Protein AF-A0ABD1XTJ6-F1 (afdb_monomer_lite)

pLDDT: mean 75.15, std 15.44, range [37.59, 91.5]

Foldseek 3Di:
DDPDPPDPVVVPPDDDPPPCPVVVVVVVVVVVLVPDDPVVNVVVVVVVVVPDDDPDDDDDPVRVVVVCCVVPVVVVPD

InterPro domains:
  IPR021475 Plasticity-Associated Neural Transcript Short/Early meiotic induction protein 1-like [PF11326] (6-68)
  IPR021475 Plasticity-Associated Neural Transcript Short/Early meiotic induction protein 1-like [PTHR28052] (3-77)

Structure (mmCIF, N/CA/C/O backbone):
data_AF-A0ABD1XTJ6-F1
#
_entry.id   AF-A0ABD1XTJ6-F1
#
loop_
_atom_site.group_PDB
_atom_site.id
_atom_site.type_symbol
_atom_site.label_atom_id
_atom_site.label_alt_id
_atom_site.label_comp_id
_atom_site.label_asym_id
_atom_site.label_entity_id
_atom_site.label_seq_id
_atom_site.pdbx_PDB_ins_code
_atom_site.Cartn_x
_atom_site.Cartn_y
_atom_site.Cartn_z
_atom_site.occupancy
_atom_site.B_iso_or_equiv
_atom_site.auth_seq_id
_atom_site.auth_comp_id
_atom_site.auth_asym_id
_atom_site.auth_atom_id
_atom_site.pdbx_PDB_model_num
ATOM 1 N N . MET A 1 1 ? 32.294 29.858 14.619 1.00 37.59 1 MET A N 1
ATOM 2 C CA . MET A 1 1 ? 30.884 29.448 14.436 1.00 37.59 1 MET A CA 1
ATOM 3 C C . MET A 1 1 ? 30.479 29.708 12.992 1.00 37.59 1 MET A C 1
ATOM 5 O O . MET A 1 1 ? 30.211 30.847 12.642 1.00 37.59 1 MET A O 1
ATOM 9 N N . ARG A 1 2 ? 30.500 28.686 12.129 1.00 42.53 2 ARG A N 1
ATOM 10 C CA . ARG A 1 2 ? 29.857 28.760 10.811 1.00 42.53 2 ARG A CA 1
ATOM 11 C C . ARG A 1 2 ? 28.534 28.019 10.927 1.00 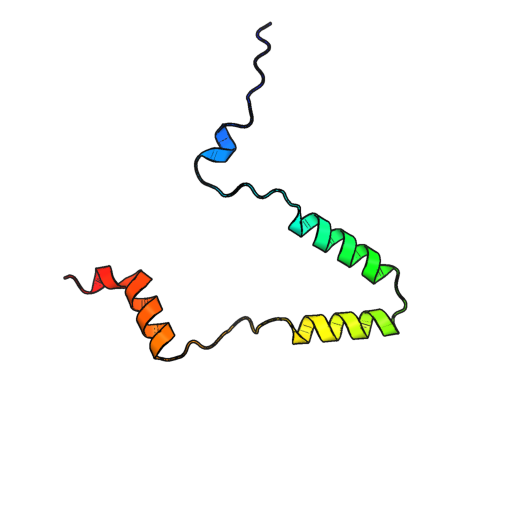42.53 2 ARG A C 1
ATOM 13 O O . ARG A 1 2 ? 28.491 26.800 10.840 1.00 42.53 2 ARG A O 1
ATOM 20 N N . SER A 1 3 ? 27.491 28.788 11.222 1.00 50.41 3 SER A N 1
ATOM 21 C CA . SER A 1 3 ? 26.116 28.357 11.015 1.00 50.41 3 SER A CA 1
ATOM 22 C C . SER A 1 3 ? 25.931 28.210 9.508 1.00 50.41 3 SER A C 1
ATOM 24 O O . SER A 1 3 ? 26.023 29.185 8.766 1.00 50.41 3 SER A O 1
ATOM 26 N N . GLY A 1 4 ? 25.798 26.973 9.054 1.00 45.84 4 GLY A N 1
ATOM 27 C CA . GLY A 1 4 ? 25.602 26.626 7.658 1.00 45.84 4 GLY A CA 1
ATOM 28 C C . GLY A 1 4 ? 24.632 25.469 7.628 1.00 45.84 4 GLY A C 1
ATOM 29 O O . GLY A 1 4 ? 25.049 24.317 7.622 1.00 45.84 4 GLY A O 1
ATOM 30 N N . PHE A 1 5 ? 23.342 25.792 7.694 1.00 54.88 5 PHE A N 1
ATOM 31 C CA . PHE A 1 5 ? 22.259 24.856 7.440 1.00 54.88 5 PHE A CA 1
ATOM 32 C C . PHE A 1 5 ? 22.560 24.117 6.133 1.00 54.88 5 PHE A C 1
ATOM 34 O O . PHE A 1 5 ? 22.490 24.708 5.052 1.00 54.88 5 PHE A O 1
ATOM 41 N N . ALA A 1 6 ? 22.922 22.838 6.232 1.00 51.12 6 ALA A N 1
ATOM 42 C CA . ALA A 1 6 ? 22.943 21.941 5.091 1.00 51.12 6 ALA A CA 1
ATOM 43 C C . ALA A 1 6 ? 21.497 21.847 4.595 1.00 51.12 6 ALA A C 1
ATOM 45 O O . ALA A 1 6 ? 20.654 21.156 5.162 1.00 51.12 6 ALA A O 1
ATOM 46 N N . THR A 1 7 ? 21.178 22.674 3.604 1.00 48.00 7 THR A N 1
ATOM 47 C CA . THR A 1 7 ? 19.866 22.707 2.972 1.00 48.00 7 THR A CA 1
ATOM 48 C C . THR A 1 7 ? 19.619 21.365 2.287 1.00 48.00 7 THR A C 1
ATOM 50 O O . THR A 1 7 ? 20.546 20.746 1.772 1.00 48.00 7 THR A O 1
ATOM 53 N N . ILE A 1 8 ? 18.347 20.964 2.271 1.00 57.47 8 ILE A N 1
ATOM 54 C CA . ILE A 1 8 ? 17.664 19.799 1.659 1.00 57.47 8 ILE A CA 1
ATOM 55 C C . ILE A 1 8 ? 18.040 19.488 0.180 1.00 57.47 8 ILE A C 1
ATOM 57 O O . ILE A 1 8 ? 17.396 18.707 -0.508 1.00 57.47 8 ILE A O 1
ATOM 61 N N . LYS A 1 9 ? 19.109 20.062 -0.363 1.00 46.28 9 LYS A N 1
ATOM 62 C CA . LYS A 1 9 ? 19.445 20.026 -1.786 1.00 46.28 9 LYS A CA 1
ATOM 63 C C . LYS A 1 9 ? 20.065 18.719 -2.285 1.00 46.28 9 LYS A C 1
ATOM 65 O O . LYS A 1 9 ? 20.095 18.531 -3.494 1.00 46.28 9 LYS A O 1
ATOM 70 N N . GLN A 1 10 ? 20.513 17.803 -1.420 1.00 45.81 10 GLN A N 1
ATOM 71 C CA . GLN A 1 10 ? 20.994 16.487 -1.881 1.00 45.81 10 GLN A CA 1
ATOM 72 C C . GLN A 1 10 ? 19.873 15.468 -2.152 1.00 45.81 10 GLN A C 1
ATOM 74 O O . GLN A 1 10 ? 20.137 14.473 -2.815 1.00 45.81 10 GLN A O 1
ATOM 79 N N . TYR A 1 11 ? 18.627 15.732 -1.738 1.00 51.06 11 TYR A N 1
ATOM 80 C CA . TYR A 1 11 ? 17.486 14.851 -2.040 1.00 51.06 11 TYR A CA 1
ATOM 81 C C . TYR A 1 11 ? 16.962 14.978 -3.479 1.00 51.06 11 TYR A C 1
ATOM 83 O O . TYR A 1 11 ? 16.231 14.112 -3.937 1.00 51.06 11 TYR A O 1
ATOM 91 N N . TYR A 1 12 ? 17.337 16.034 -4.204 1.00 48.41 12 TYR A N 1
ATOM 92 C CA . TYR A 1 12 ? 16.786 16.337 -5.531 1.00 48.41 12 TYR A CA 1
ATOM 93 C C . TYR A 1 12 ? 17.629 15.820 -6.700 1.00 48.41 12 TYR A C 1
ATOM 95 O O . TYR A 1 12 ? 17.352 16.171 -7.843 1.00 48.41 12 TYR A O 1
ATOM 103 N N . ARG A 1 13 ? 18.688 15.039 -6.447 1.00 52.78 13 ARG A N 1
ATOM 104 C CA . ARG A 1 13 ? 19.572 14.613 -7.537 1.00 52.78 13 ARG A CA 1
ATOM 105 C C . ARG A 1 13 ? 19.012 13.436 -8.339 1.00 52.78 13 ARG A C 1
ATOM 107 O O . ARG A 1 13 ? 19.256 13.423 -9.534 1.00 52.78 13 ARG A O 1
ATOM 114 N N . GLU A 1 14 ? 18.257 12.512 -7.730 1.00 53.81 14 GLU A N 1
ATOM 115 C CA . GLU A 1 14 ? 17.819 11.265 -8.399 1.00 53.81 14 GLU A CA 1
ATOM 116 C C . GLU A 1 14 ? 16.492 10.658 -7.876 1.00 53.81 14 GLU A C 1
ATOM 118 O O . GLU A 1 14 ? 16.335 9.441 -7.857 1.00 53.81 14 GLU A O 1
ATOM 123 N N . GLY A 1 15 ? 15.503 11.447 -7.437 1.00 57.19 15 GLY A N 1
ATOM 124 C CA . GLY A 1 15 ? 14.236 10.846 -6.992 1.00 57.19 15 GLY A CA 1
ATOM 125 C C . GLY A 1 15 ? 13.061 11.805 -6.860 1.00 57.19 15 GLY A C 1
ATOM 126 O O . GLY A 1 15 ? 13.228 12.979 -6.529 1.00 57.19 15 GLY A O 1
ATOM 127 N N . GLU A 1 16 ? 11.863 11.281 -7.122 1.00 60.75 16 GLU A N 1
ATOM 128 C CA . GLU A 1 16 ? 10.596 11.942 -6.820 1.00 60.75 16 GLU A CA 1
ATOM 129 C C . GLU A 1 16 ? 10.501 12.200 -5.303 1.00 60.75 16 GLU A C 1
ATOM 131 O O . GLU A 1 16 ? 10.851 11.344 -4.488 1.00 60.75 16 GLU A O 1
ATOM 136 N N . PHE A 1 17 ? 10.072 13.399 -4.900 1.00 62.25 17 PHE A N 1
ATOM 137 C CA . PHE A 1 17 ? 9.949 13.760 -3.486 1.00 62.25 17 PHE A CA 1
ATOM 138 C C . PHE A 1 17 ? 8.767 13.012 -2.851 1.00 62.25 17 PHE A C 1
ATOM 140 O O . PHE A 1 17 ? 7.627 13.482 -2.898 1.00 62.25 17 PHE A O 1
ATOM 147 N N . ASP A 1 18 ? 9.031 11.857 -2.232 1.00 66.19 18 ASP A N 1
ATOM 148 C CA . ASP A 1 18 ? 8.025 11.159 -1.431 1.00 66.19 18 ASP A CA 1
ATOM 149 C C . ASP A 1 18 ? 7.718 11.975 -0.168 1.00 66.19 18 ASP A C 1
ATOM 151 O O . ASP A 1 18 ? 8.483 12.046 0.793 1.00 66.19 18 ASP A O 1
ATOM 155 N N . SER A 1 19 ? 6.562 12.632 -0.190 1.00 77.81 19 SER A N 1
ATOM 156 C CA . SER A 1 19 ? 6.070 13.449 0.920 1.00 77.81 19 SER A CA 1
ATOM 157 C C . SER A 1 19 ? 5.463 12.629 2.065 1.00 77.81 19 SER A C 1
ATOM 159 O O . SER A 1 19 ? 4.872 13.208 2.980 1.00 77.81 19 SER A O 1
ATOM 161 N N . CYS A 1 20 ? 5.520 11.295 1.998 1.00 77.44 20 CYS A N 1
ATOM 162 C CA . CYS A 1 20 ? 4.876 10.353 2.914 1.00 77.44 20 CYS A CA 1
ATOM 163 C C . CYS A 1 20 ? 3.357 10.562 3.073 1.00 77.44 20 CYS A C 1
ATOM 165 O O . CYS A 1 20 ? 2.733 9.912 3.911 1.00 77.44 20 CYS A O 1
ATOM 167 N N . LYS A 1 21 ? 2.722 11.451 2.294 1.00 82.06 21 LYS A N 1
ATOM 168 C CA . LYS A 1 21 ? 1.297 11.796 2.434 1.00 82.06 21 LYS A CA 1
ATOM 169 C C . LYS A 1 21 ? 0.405 10.572 2.247 1.00 82.06 21 LYS A C 1
ATOM 171 O O . LYS A 1 21 ? -0.516 10.374 3.033 1.00 82.06 21 LYS A O 1
ATOM 176 N N . GLY A 1 22 ? 0.720 9.721 1.268 1.00 82.75 22 GLY A N 1
ATOM 177 C CA . GLY A 1 22 ? 0.019 8.450 1.063 1.00 82.75 22 GLY A CA 1
ATOM 178 C C . GLY A 1 22 ? 0.137 7.525 2.277 1.00 82.75 22 GLY A C 1
ATOM 179 O O . GLY A 1 22 ? -0.868 7.017 2.767 1.00 82.75 22 GLY A O 1
ATOM 180 N N . LYS A 1 23 ? 1.342 7.401 2.846 1.00 85.12 23 LYS A N 1
ATOM 181 C CA . LYS A 1 23 ? 1.597 6.594 4.051 1.00 85.12 23 LYS A CA 1
ATOM 182 C C . LYS A 1 23 ? 0.856 7.106 5.284 1.00 85.12 23 LYS A C 1
ATOM 184 O O . LYS A 1 23 ? 0.333 6.309 6.061 1.00 85.12 23 LYS A O 1
ATOM 189 N N . TRP A 1 24 ? 0.737 8.422 5.441 1.00 87.94 24 TRP A N 1
ATOM 190 C CA . TRP A 1 24 ? -0.079 9.018 6.500 1.00 87.94 24 TRP A CA 1
ATOM 191 C C . TRP A 1 24 ? -1.563 8.680 6.349 1.00 87.94 24 TRP A C 1
ATOM 193 O O . TRP A 1 24 ? -2.212 8.320 7.332 1.00 87.94 24 TRP A O 1
ATOM 203 N N . VAL A 1 25 ? -2.098 8.737 5.128 1.00 89.62 25 VAL A N 1
ATOM 204 C CA . VAL A 1 25 ? -3.490 8.351 4.850 1.00 89.62 25 VAL A CA 1
ATOM 205 C C . VAL A 1 25 ? -3.724 6.867 5.152 1.00 89.62 25 VAL A C 1
ATOM 207 O O . VAL A 1 25 ? -4.708 6.531 5.813 1.00 89.62 25 VAL A O 1
ATOM 210 N N . GLU A 1 26 ? -2.807 5.982 4.745 1.00 88.69 26 GLU A N 1
ATOM 211 C CA . GLU A 1 26 ? -2.863 4.545 5.060 1.00 88.69 26 GLU A CA 1
ATOM 212 C C . GLU A 1 26 ? -2.895 4.294 6.578 1.00 88.69 26 GLU A C 1
ATOM 214 O O . GLU A 1 26 ? -3.714 3.508 7.066 1.00 88.69 26 GLU A O 1
ATOM 219 N N . LEU A 1 27 ? -2.056 5.002 7.341 1.00 90.75 27 LEU A N 1
ATOM 220 C CA . LEU A 1 27 ? -1.992 4.889 8.798 1.00 90.75 27 LEU A CA 1
ATOM 221 C C . LEU A 1 27 ? -3.309 5.306 9.466 1.00 90.75 27 LEU A C 1
ATOM 223 O O . LEU A 1 27 ? -3.868 4.543 10.257 1.00 90.75 27 LEU A O 1
ATOM 227 N N . PHE A 1 28 ? -3.837 6.487 9.134 1.00 90.88 28 PHE A N 1
ATOM 228 C CA . PHE A 1 28 ? -5.114 6.958 9.683 1.00 90.88 28 PHE A CA 1
ATOM 229 C C . PHE A 1 28 ? -6.281 6.049 9.283 1.00 90.88 28 PHE A C 1
ATOM 231 O O . PHE A 1 28 ? -7.160 5.760 10.100 1.00 90.88 28 PHE A O 1
ATOM 238 N N . SER A 1 29 ? -6.267 5.529 8.054 1.00 87.56 29 SER A N 1
ATOM 239 C CA . SER A 1 29 ? -7.238 4.533 7.604 1.00 87.56 29 SER A CA 1
ATOM 240 C C . SER A 1 29 ? -7.186 3.264 8.461 1.00 87.56 29 SER A C 1
ATOM 242 O O . SER A 1 29 ? -8.226 2.759 8.876 1.00 87.56 29 SER A O 1
ATOM 244 N N . CYS A 1 30 ? -5.992 2.770 8.794 1.00 89.31 30 CYS A N 1
ATOM 245 C CA . CYS A 1 30 ? -5.827 1.591 9.646 1.00 89.31 30 CYS A CA 1
ATOM 246 C C . CYS A 1 30 ? -6.334 1.831 11.076 1.00 89.31 30 CYS A C 1
ATOM 248 O O . CYS A 1 30 ? -7.080 1.013 11.618 1.00 89.31 30 CYS A O 1
ATOM 250 N N . ILE A 1 31 ? -5.982 2.973 11.672 1.00 91.50 31 ILE A N 1
ATOM 251 C CA . ILE A 1 31 ? -6.421 3.335 13.026 1.00 91.50 31 ILE A CA 1
ATOM 252 C C . ILE A 1 31 ? -7.949 3.451 13.078 1.00 91.50 31 ILE A C 1
ATOM 254 O O . ILE A 1 31 ? -8.575 2.852 13.949 1.00 91.50 31 ILE A O 1
ATOM 258 N N . SER A 1 32 ? -8.557 4.148 12.113 1.00 87.81 32 SER A N 1
ATOM 259 C CA . SER A 1 32 ? -10.019 4.295 12.040 1.00 87.81 32 SER A CA 1
ATOM 260 C C . SER A 1 32 ? -10.752 2.973 11.792 1.00 87.81 32 SER A C 1
ATOM 262 O O . SER A 1 32 ? -11.884 2.806 12.240 1.00 87.81 32 SER A O 1
ATOM 264 N N . LEU A 1 33 ? -10.121 2.012 11.111 1.00 88.44 33 LEU A N 1
ATOM 265 C CA . LEU A 1 33 ? -10.686 0.679 10.921 1.00 88.44 33 LEU A CA 1
ATOM 266 C C . LEU A 1 33 ? -10.691 -0.114 12.235 1.00 88.44 33 LEU A C 1
ATOM 268 O O . LEU A 1 33 ? -11.661 -0.805 12.524 1.00 88.44 33 LEU A O 1
ATOM 272 N N . LYS A 1 34 ? -9.652 0.024 13.066 1.00 84.19 34 LYS A N 1
ATOM 273 C CA . LYS A 1 34 ? -9.584 -0.651 14.373 1.00 84.19 34 LYS A CA 1
ATOM 274 C C . LYS A 1 34 ? -10.607 -0.148 15.390 1.00 84.19 34 LYS A C 1
ATOM 276 O O . LYS A 1 34 ? -10.905 -0.871 16.334 1.00 84.19 34 LYS A O 1
ATOM 281 N N . THR A 1 35 ? -11.137 1.061 15.218 1.00 89.19 35 THR A N 1
ATOM 282 C CA . THR A 1 35 ? -12.147 1.632 16.122 1.00 89.19 35 THR A CA 1
ATOM 283 C C . THR A 1 35 ? -13.586 1.301 15.718 1.00 89.19 35 THR A C 1
ATOM 285 O O . THR A 1 35 ? -14.514 1.748 16.387 1.00 89.19 35 THR A O 1
ATOM 288 N N . ARG A 1 36 ? -13.799 0.554 14.627 1.00 88.81 36 ARG A N 1
ATOM 289 C CA . ARG A 1 36 ? -15.130 0.176 14.127 1.00 88.81 36 ARG A CA 1
ATOM 290 C C . ARG A 1 36 ? -15.607 -1.177 14.666 1.00 88.81 36 ARG A C 1
ATOM 292 O O . ARG A 1 36 ? -14.783 -2.015 15.036 1.00 88.81 36 ARG A O 1
ATOM 299 N N . PRO A 1 37 ? -16.931 -1.423 14.681 1.00 88.19 37 PRO A N 1
ATOM 300 C CA . PRO A 1 37 ? -17.477 -2.736 15.009 1.00 88.19 37 PRO A CA 1
ATOM 301 C C . PRO A 1 37 ? -17.041 -3.799 13.988 1.00 88.19 37 PRO A C 1
ATOM 303 O O . PRO A 1 37 ? -16.894 -3.518 12.797 1.00 88.19 37 PRO A O 1
ATOM 306 N N . ALA A 1 38 ? -16.867 -5.040 14.453 1.00 85.44 38 ALA A N 1
ATOM 307 C CA . ALA A 1 38 ? -16.302 -6.138 13.660 1.00 85.44 38 ALA A CA 1
ATOM 308 C C . ALA A 1 38 ? -17.056 -6.410 12.342 1.00 85.44 38 ALA A C 1
ATOM 310 O O . ALA A 1 38 ? -16.427 -6.690 11.324 1.00 85.44 38 ALA A O 1
ATOM 311 N N . SER A 1 39 ? -18.384 -6.253 12.333 1.00 84.12 39 SER A N 1
ATOM 312 C CA . SER A 1 39 ? -19.224 -6.431 11.141 1.00 84.12 39 SER A CA 1
ATOM 313 C C . SER A 1 39 ? -18.903 -5.436 10.019 1.00 84.12 39 SER A C 1
ATOM 315 O O . SER A 1 39 ? -18.881 -5.807 8.847 1.00 84.12 39 SER A O 1
ATOM 317 N N . GLU A 1 40 ? -18.612 -4.179 10.360 1.00 86.25 40 GLU A N 1
ATOM 318 C CA . GLU A 1 40 ? -18.189 -3.167 9.386 1.00 86.25 40 GLU A CA 1
ATOM 319 C C . GLU A 1 40 ? -16.755 -3.407 8.912 1.00 86.25 40 GLU A C 1
ATOM 321 O O . GLU A 1 40 ? -16.449 -3.227 7.733 1.00 86.25 40 GLU A O 1
ATOM 326 N N . VAL A 1 41 ? -15.875 -3.838 9.820 1.00 88.19 41 VAL A N 1
ATOM 327 C CA . VAL A 1 41 ? -14.476 -4.138 9.495 1.00 88.19 41 VAL A CA 1
ATOM 328 C C . VAL A 1 41 ? -14.390 -5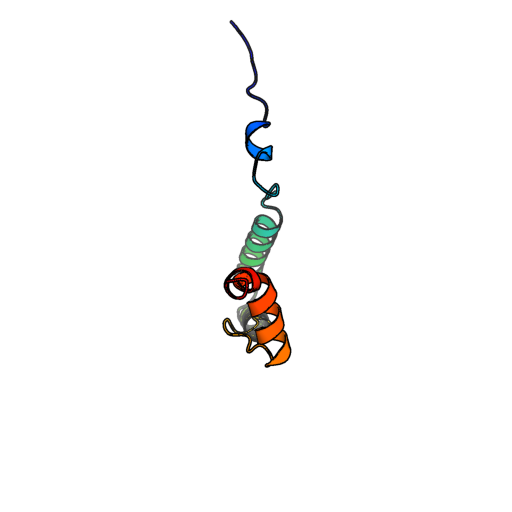.257 8.461 1.00 88.19 41 VAL A C 1
ATOM 330 O O . VAL A 1 41 ? -13.671 -5.115 7.474 1.00 88.19 41 VAL A O 1
ATOM 333 N N . GLU A 1 42 ? -15.156 -6.336 8.626 1.00 86.94 42 GLU A N 1
ATOM 334 C CA . GLU A 1 42 ? -15.191 -7.436 7.658 1.00 86.94 42 GLU A CA 1
ATOM 335 C C . GLU A 1 42 ? -15.656 -6.992 6.267 1.00 86.94 42 GLU A C 1
ATOM 337 O O . GLU A 1 42 ? -15.083 -7.420 5.264 1.00 86.94 42 GLU A O 1
ATOM 342 N N . ALA A 1 43 ? -16.667 -6.123 6.188 1.00 87.38 43 ALA A N 1
ATOM 343 C CA . ALA A 1 43 ? -17.155 -5.597 4.916 1.00 87.38 43 ALA A CA 1
ATOM 344 C C . ALA A 1 43 ? -16.080 -4.760 4.201 1.00 87.38 43 ALA A C 1
ATOM 346 O O . ALA A 1 43 ? -15.829 -4.954 3.010 1.00 87.38 43 ALA A O 1
ATOM 347 N N . VAL A 1 44 ? -15.392 -3.884 4.942 1.00 86.75 44 VAL A N 1
ATOM 348 C CA . VAL A 1 44 ? -14.300 -3.056 4.407 1.00 86.75 44 VAL A CA 1
ATOM 349 C C . VAL A 1 44 ? -13.114 -3.915 3.964 1.00 86.75 44 VAL A C 1
ATOM 351 O O . VAL A 1 44 ? -12.540 -3.667 2.905 1.00 86.75 44 VAL A O 1
ATOM 354 N N . LEU A 1 45 ? -12.742 -4.941 4.735 1.00 86.75 45 LEU A N 1
ATOM 355 C CA . LEU A 1 45 ? -11.651 -5.847 4.368 1.00 86.75 45 LEU A CA 1
ATOM 356 C C . LEU A 1 45 ? -11.991 -6.668 3.118 1.00 86.75 45 LEU A C 1
ATOM 358 O O . LEU A 1 45 ? -11.158 -6.760 2.221 1.00 86.75 45 LEU A O 1
ATOM 362 N N . LYS A 1 46 ? -13.221 -7.186 2.999 1.00 86.25 46 LYS A N 1
ATOM 363 C CA . LYS A 1 46 ? -13.675 -7.897 1.791 1.00 86.25 46 LYS A CA 1
ATOM 364 C C . LYS A 1 46 ? -13.626 -7.009 0.549 1.00 86.25 46 LYS A C 1
ATOM 366 O O . LYS A 1 46 ? -13.124 -7.444 -0.480 1.00 86.25 46 LYS A O 1
ATOM 371 N N . GLN A 1 47 ? -14.092 -5.762 0.641 1.00 86.06 47 GLN A N 1
ATOM 372 C CA . GLN A 1 47 ? -14.004 -4.815 -0.477 1.00 86.06 47 GLN A CA 1
ATOM 373 C C . GLN A 1 47 ? -12.554 -4.527 -0.876 1.00 86.06 47 GLN A C 1
ATOM 375 O O . GLN A 1 47 ? -12.255 -4.479 -2.066 1.00 86.06 47 GLN A O 1
ATOM 380 N N . ARG A 1 48 ? -11.646 -4.392 0.101 1.00 84.44 48 ARG A N 1
ATOM 381 C CA . ARG A 1 48 ? -10.212 -4.213 -0.169 1.00 84.44 48 ARG A CA 1
ATOM 382 C C . ARG A 1 48 ? -9.622 -5.408 -0.905 1.00 84.44 48 ARG A C 1
ATOM 384 O O . ARG A 1 48 ? -8.931 -5.197 -1.892 1.00 84.44 48 ARG A O 1
ATOM 391 N N . GLU A 1 49 ? -9.909 -6.632 -0.465 1.00 81.56 49 GLU A N 1
ATOM 392 C CA . GLU A 1 49 ? -9.442 -7.846 -1.150 1.00 81.56 49 GLU A CA 1
ATOM 393 C C . GLU A 1 49 ? -9.981 -7.955 -2.582 1.00 81.56 49 GLU A C 1
ATOM 395 O O . GLU A 1 49 ? -9.228 -8.307 -3.479 1.00 81.56 49 GLU A O 1
ATOM 400 N N . VAL A 1 50 ? -11.243 -7.583 -2.826 1.00 81.81 50 VAL A N 1
ATOM 401 C CA . VAL A 1 50 ? -11.821 -7.560 -4.184 1.00 81.81 50 VAL A CA 1
ATOM 402 C C . VAL A 1 50 ? -11.178 -6.483 -5.064 1.00 81.81 50 VAL A C 1
ATOM 404 O O . VAL A 1 50 ? -10.998 -6.693 -6.257 1.00 81.81 50 VAL A O 1
ATOM 407 N N . SER A 1 51 ? -10.834 -5.327 -4.488 1.00 78.31 51 SER A N 1
ATOM 408 C CA . SER A 1 51 ? -10.209 -4.214 -5.216 1.00 78.31 51 SER A CA 1
ATOM 409 C C . SER A 1 51 ? -8.713 -4.391 -5.475 1.00 78.31 51 SER A C 1
ATOM 411 O O . SER A 1 51 ? -8.142 -3.634 -6.256 1.00 78.31 51 SER A O 1
ATOM 413 N N . LYS A 1 52 ? -8.058 -5.347 -4.803 1.00 73.94 52 LYS A N 1
ATOM 414 C CA . LYS A 1 52 ? -6.661 -5.659 -5.086 1.00 73.94 52 LYS A CA 1
ATOM 415 C C . LYS A 1 52 ? -6.605 -6.313 -6.454 1.00 73.94 52 LYS A C 1
ATOM 417 O O . LYS A 1 52 ? -7.049 -7.445 -6.631 1.00 73.94 52 LYS A O 1
ATOM 422 N N . GLU A 1 53 ? -6.028 -5.602 -7.412 1.00 68.50 53 GLU A N 1
ATOM 423 C CA . GLU A 1 53 ? -5.645 -6.226 -8.665 1.00 68.50 53 GLU A CA 1
ATOM 424 C C . GLU A 1 53 ? -4.684 -7.376 -8.347 1.00 68.50 53 GLU A C 1
ATOM 426 O O . GLU A 1 53 ? -3.751 -7.242 -7.549 1.00 68.50 53 GLU A O 1
ATOM 431 N N . HIS A 1 54 ? -4.974 -8.545 -8.909 1.00 63.72 54 HIS A N 1
ATOM 432 C CA . HIS A 1 54 ? -4.167 -9.734 -8.701 1.00 63.72 54 HIS A CA 1
ATOM 433 C C . HIS A 1 54 ? -2.703 -9.433 -9.070 1.00 63.72 54 HIS A C 1
ATOM 435 O O . HIS A 1 54 ? -2.449 -8.809 -10.099 1.00 63.72 54 HIS A O 1
ATOM 441 N N . ILE A 1 55 ? -1.745 -9.883 -8.240 1.00 61.41 55 ILE A N 1
ATOM 442 C CA . ILE A 1 55 ? -0.293 -9.621 -8.401 1.00 61.41 55 ILE A CA 1
ATOM 443 C C . ILE A 1 55 ? 0.179 -9.959 -9.824 1.00 61.41 55 ILE A C 1
ATOM 445 O O . ILE A 1 55 ? 1.064 -9.306 -10.371 1.00 61.41 55 ILE A O 1
ATOM 449 N N . TRP A 1 56 ? -0.449 -10.964 -10.433 1.00 52.44 56 TRP A N 1
ATOM 450 C CA . TRP A 1 56 ? -0.286 -11.295 -11.839 1.00 52.44 56 TRP A CA 1
ATOM 451 C C . TRP A 1 56 ? -1.441 -10.702 -12.640 1.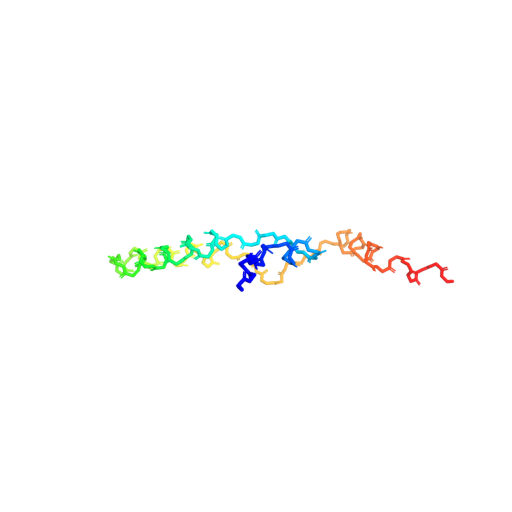00 52.44 56 TRP A C 1
ATOM 453 O O . TRP A 1 56 ? -2.538 -11.265 -12.645 1.00 52.44 56 TRP A O 1
ATOM 463 N N . GLN A 1 57 ? -1.186 -9.591 -13.325 1.00 64.44 57 GLN A N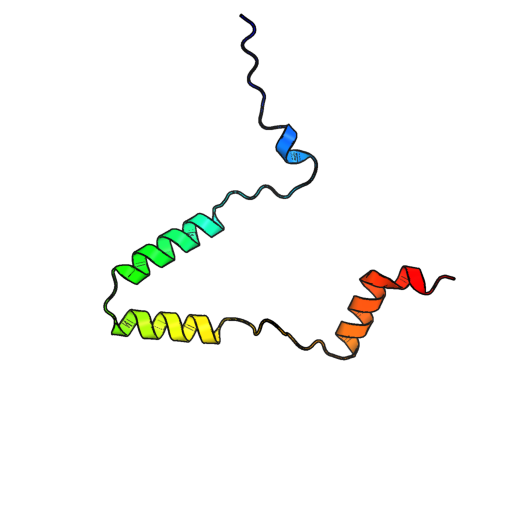 1
ATOM 464 C CA . GLN A 1 57 ? -2.024 -9.151 -14.433 1.00 64.44 57 GLN A CA 1
ATOM 465 C C . GLN A 1 57 ? -1.493 -9.794 -15.710 1.00 64.44 57 GLN A C 1
ATOM 467 O O . GLN A 1 57 ? -0.336 -9.594 -16.086 1.00 64.44 57 GLN A O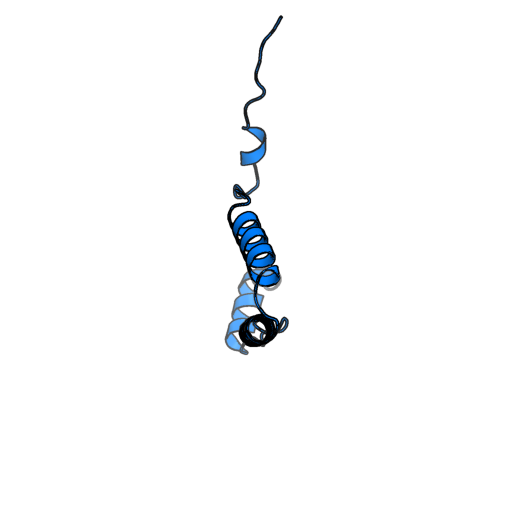 1
ATOM 472 N N . PHE A 1 58 ? -2.322 -10.606 -16.362 1.00 67.75 58 PHE A N 1
ATOM 473 C CA . PHE A 1 58 ? -1.969 -11.163 -17.659 1.00 67.75 58 PHE A CA 1
ATOM 474 C C . PHE A 1 58 ? -2.068 -10.059 -18.706 1.00 67.75 58 PHE A C 1
ATOM 476 O O . PHE A 1 58 ? -3.150 -9.534 -18.953 1.00 67.75 58 PHE A O 1
ATOM 483 N N . ARG A 1 59 ? -0.933 -9.721 -19.315 1.00 75.81 59 ARG A N 1
ATOM 484 C CA . ARG A 1 59 ? -0.896 -8.854 -20.493 1.00 75.81 59 ARG A CA 1
ATOM 485 C C . ARG A 1 59 ? -1.480 -9.603 -21.681 1.00 75.81 59 ARG A C 1
ATOM 487 O O . ARG A 1 59 ? -1.250 -10.805 -21.839 1.00 75.81 59 ARG A O 1
ATOM 494 N N . THR A 1 60 ? -2.201 -8.892 -22.534 1.00 83.81 60 THR A N 1
ATOM 495 C CA . THR A 1 60 ? -2.547 -9.404 -23.860 1.00 83.81 60 THR A CA 1
ATOM 496 C C . THR A 1 60 ? -1.279 -9.623 -24.689 1.00 83.81 60 THR A C 1
ATOM 498 O O . THR A 1 60 ? -0.214 -9.078 -24.391 1.00 83.81 60 THR A O 1
ATOM 501 N N . GLN A 1 61 ? -1.378 -10.420 -25.756 1.00 82.44 61 GLN A N 1
ATOM 502 C CA . GLN A 1 61 ? -0.236 -10.686 -26.636 1.00 82.44 61 GLN A CA 1
ATOM 503 C C . GLN A 1 61 ? 0.378 -9.389 -27.198 1.00 82.44 61 GLN A C 1
ATOM 505 O O . GLN A 1 61 ? 1.596 -9.295 -27.317 1.00 82.44 61 GLN A O 1
ATOM 510 N N . GLN A 1 62 ? -0.459 -8.392 -27.499 1.00 86.94 62 GLN A N 1
ATOM 511 C CA . GLN A 1 62 ? -0.034 -7.083 -27.998 1.00 86.94 62 GLN A CA 1
ATOM 512 C C . GLN A 1 62 ? 0.700 -6.275 -26.922 1.00 86.94 62 GLN A C 1
ATOM 514 O O . GLN A 1 62 ? 1.839 -5.881 -27.136 1.00 86.94 62 GLN A O 1
ATOM 519 N N . GLU A 1 63 ? 0.111 -6.132 -25.732 1.00 87.12 63 GLU A N 1
ATOM 520 C CA . GLU A 1 63 ? 0.734 -5.410 -24.611 1.00 87.12 63 GLU A CA 1
ATOM 521 C C . GLU A 1 63 ? 2.053 -6.050 -24.164 1.00 87.12 63 GLU A C 1
ATOM 523 O O . GLU A 1 63 ? 2.987 -5.359 -23.761 1.00 87.12 63 GLU A O 1
ATOM 528 N N . ALA A 1 64 ? 2.147 -7.381 -24.227 1.00 85.44 64 ALA A N 1
ATOM 529 C CA . ALA A 1 64 ? 3.379 -8.096 -23.932 1.00 85.44 64 ALA A CA 1
ATOM 530 C C . ALA A 1 64 ? 4.469 -7.810 -24.977 1.00 85.44 64 ALA A C 1
ATOM 532 O O . ALA A 1 64 ? 5.621 -7.603 -24.595 1.00 85.44 64 ALA A O 1
ATOM 533 N N . ALA A 1 65 ? 4.114 -7.776 -26.266 1.00 86.19 65 ALA A N 1
ATOM 534 C CA . ALA A 1 65 ? 5.041 -7.470 -27.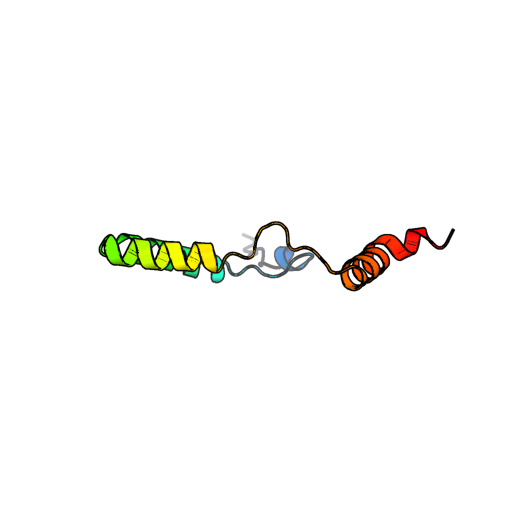354 1.00 86.19 65 ALA A CA 1
ATOM 535 C C . ALA A 1 65 ? 5.521 -6.012 -27.308 1.00 86.19 65 ALA A C 1
ATOM 537 O O . ALA A 1 65 ? 6.720 -5.764 -27.420 1.00 86.19 65 ALA A O 1
ATOM 538 N N . ASP A 1 66 ? 4.613 -5.062 -27.073 1.00 88.12 66 ASP A N 1
ATOM 539 C CA . ASP A 1 66 ? 4.947 -3.640 -26.964 1.00 88.12 66 ASP A CA 1
ATOM 540 C C . ASP A 1 66 ? 5.855 -3.376 -25.756 1.00 88.12 66 ASP A C 1
ATOM 542 O O . ASP A 1 66 ? 6.902 -2.744 -25.894 1.00 88.12 66 ASP A O 1
ATOM 546 N N . HIS A 1 67 ? 5.530 -3.954 -24.593 1.00 86.56 67 HIS A N 1
ATOM 547 C CA . HIS A 1 67 ? 6.372 -3.863 -23.399 1.00 86.56 67 HIS A CA 1
ATOM 548 C C . HIS A 1 67 ? 7.738 -4.533 -23.609 1.00 86.56 67 HIS A C 1
ATOM 550 O O . HIS A 1 67 ? 8.759 -4.044 -23.133 1.00 86.56 67 HIS A O 1
ATOM 556 N N . TRP A 1 68 ? 7.793 -5.677 -24.297 1.00 86.31 68 TRP A N 1
ATOM 557 C CA . TRP A 1 68 ? 9.071 -6.310 -24.621 1.00 86.31 68 TRP A CA 1
ATOM 558 C C . TRP A 1 68 ? 9.920 -5.400 -25.506 1.00 86.31 68 TRP A C 1
ATOM 560 O O . TRP A 1 68 ? 11.085 -5.169 -25.202 1.00 86.31 68 TRP A O 1
ATOM 570 N N . LYS A 1 69 ? 9.327 -4.831 -26.557 1.00 87.75 69 LYS A N 1
ATOM 571 C CA . LYS A 1 69 ? 10.013 -3.935 -27.486 1.00 87.75 69 LYS A CA 1
ATOM 572 C C . LYS A 1 69 ? 10.519 -2.661 -26.807 1.00 87.75 69 LYS A C 1
ATOM 574 O O . LYS A 1 69 ? 11.637 -2.241 -27.083 1.00 87.75 69 LYS A O 1
ATOM 579 N N . GLU A 1 70 ? 9.740 -2.073 -25.904 1.00 89.56 70 GLU A N 1
ATOM 580 C CA . GLU A 1 70 ? 10.155 -0.901 -25.125 1.00 89.56 70 GLU A CA 1
ATOM 581 C C . GLU A 1 70 ? 11.402 -1.188 -24.275 1.00 89.56 70 GLU A C 1
ATOM 583 O O . GLU A 1 70 ? 12.343 -0.397 -24.255 1.00 89.56 70 GLU A O 1
ATOM 588 N N . HIS A 1 71 ? 11.440 -2.342 -23.605 1.00 87.06 71 HIS A N 1
ATOM 589 C CA . HIS A 1 71 ? 12.522 -2.671 -22.676 1.00 87.06 71 HIS A CA 1
ATOM 590 C C . HIS A 1 71 ? 13.727 -3.359 -23.328 1.00 87.06 71 HIS A C 1
ATOM 592 O O . HIS A 1 71 ? 14.851 -3.184 -22.861 1.00 87.06 71 HIS A O 1
ATOM 598 N N . PHE A 1 72 ? 13.510 -4.133 -24.389 1.00 86.81 72 PHE A N 1
ATOM 599 C CA . PHE A 1 72 ? 14.492 -5.045 -24.979 1.00 86.81 72 PHE A CA 1
ATOM 600 C C . PHE A 1 72 ? 14.675 -4.863 -26.487 1.00 86.81 72 PHE A C 1
ATOM 602 O O . PHE A 1 72 ? 15.460 -5.592 -27.078 1.00 86.81 72 PHE A O 1
ATOM 609 N N . GLY A 1 73 ? 14.011 -3.893 -27.125 1.00 82.06 73 GLY A N 1
ATOM 610 C CA . GLY A 1 73 ? 14.140 -3.668 -28.572 1.00 82.06 73 GLY A CA 1
ATOM 611 C C . GLY A 1 73 ? 15.572 -3.362 -29.025 1.00 82.06 73 GLY A C 1
ATOM 612 O O . GLY A 1 73 ? 15.950 -3.698 -30.138 1.00 82.06 73 GLY A O 1
ATOM 613 N N . HIS A 1 74 ? 16.401 -2.821 -28.129 1.00 85.00 74 HIS A N 1
ATOM 614 C CA . HIS A 1 74 ? 17.831 -2.608 -28.364 1.00 85.00 74 HIS A CA 1
ATOM 615 C C . HIS A 1 74 ? 18.636 -3.911 -28.539 1.00 85.00 74 HIS A C 1
ATOM 617 O O . HIS A 1 74 ? 19.766 -3.859 -29.007 1.00 85.00 74 HIS A O 1
ATOM 623 N N . LEU A 1 75 ? 18.087 -5.070 -28.151 1.00 82.50 75 LEU A N 1
ATOM 624 C CA . LEU A 1 75 ? 18.714 -6.383 -28.341 1.00 82.50 75 LEU A CA 1
ATOM 625 C C . LEU A 1 75 ? 18.478 -6.960 -29.745 1.00 82.50 75 LEU A C 1
ATOM 627 O O . LEU A 1 75 ? 19.082 -7.970 -30.086 1.00 82.50 75 LEU A O 1
ATOM 631 N N . GLU A 1 76 ? 17.589 -6.359 -30.542 1.00 72.31 76 GLU A N 1
ATOM 632 C CA . GLU A 1 76 ? 17.291 -6.791 -31.916 1.00 72.31 76 GLU A CA 1
ATOM 633 C C . GLU A 1 76 ? 18.088 -6.004 -32.976 1.00 72.31 76 GLU A C 1
ATOM 635 O O . GLU A 1 76 ? 17.961 -6.289 -34.164 1.00 72.31 76 GLU A O 1
ATOM 640 N N . GLU A 1 77 ? 18.905 -5.022 -32.572 1.00 64.50 77 GLU A N 1
ATOM 641 C CA . GLU A 1 77 ? 19.724 -4.186 -33.471 1.00 64.50 77 GLU A CA 1
ATOM 642 C C . GLU A 1 77 ? 21.138 -4.753 -33.752 1.00 64.50 77 GLU A C 1
ATOM 644 O O . GLU A 1 77 ? 21.994 -4.023 -34.256 1.00 64.50 77 GLU A O 1
ATOM 649 N N . GLU A 1 78 ? 21.390 -6.038 -33.463 1.00 52.88 78 GLU A N 1
ATOM 650 C CA . GLU A 1 78 ? 22.647 -6.746 -33.797 1.00 52.88 78 GLU A CA 1
ATOM 651 C C . GLU A 1 78 ? 22.565 -7.556 -35.104 1.00 52.88 78 GLU A C 1
ATOM 653 O O . GLU A 1 78 ? 21.621 -8.366 -35.263 1.00 52.88 78 GLU A O 1
#

Organism: NCBI:txid41844

Secondary structure (DSSP, 8-state):
-------SGGGGSSS----SHHHHHHHHHHHHHHTS-HHHHHHHHHHHHHHS--S-PPPPHHHHHHHHHHHHGGGS--

Radius of gyration: 22.73 Å; chains: 1; bounding box: 50×41×50 Å

Sequence (78 aa):
MRSGFATIKQYYREGEFDSCKGKWVELFSCISLKTRPASEVEAVLKQREVSKEHIWQFRTQQEAADHWKEHFGHLEEE